Protein AF-A0A0P9HB96-F1 (afdb_monomer)

Solvent-accessible surface area (backbone atoms only — not comparable to full-atom values): 5357 Å² total; per-residue (Å²): 120,78,72,76,54,96,49,42,50,81,48,78,45,83,46,70,55,59,74,42,78,76,46,76,54,100,91,51,64,49,67,43,67,71,35,42,28,46,36,42,39,30,37,34,50,44,98,88,68,51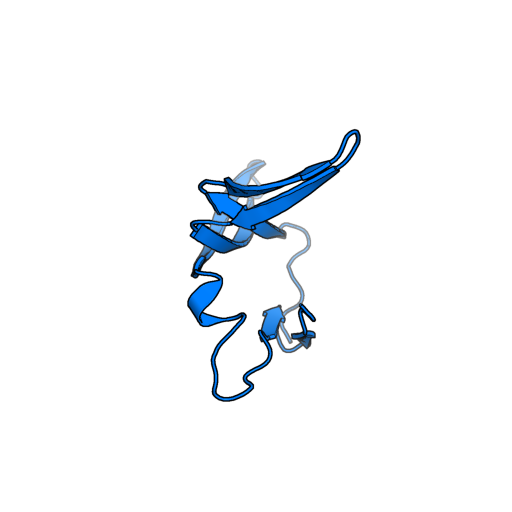,76,42,81,77,44,76,49,76,45,53,33,71,81,34,54,82,44,92,86,70,56,70,29,63,53,72,64,75,82,47,71,43,75,58,85,130

Organism: NCBI:txid186479

Structure (mmCIF, N/CA/C/O backbone):
data_AF-A0A0P9HB96-F1
#
_entry.id   AF-A0A0P9HB96-F1
#
loop_
_atom_site.group_PDB
_atom_site.id
_atom_site.type_symbol
_atom_site.label_atom_id
_atom_site.label_alt_id
_atom_site.label_comp_id
_atom_site.label_asym_id
_atom_site.label_entity_id
_atom_site.label_seq_id
_atom_site.pdbx_PDB_ins_code
_atom_site.Cartn_x
_atom_site.Cartn_y
_atom_site.Cartn_z
_atom_site.occupancy
_atom_site.B_iso_or_equiv
_atom_site.auth_seq_id
_atom_site.auth_comp_id
_atom_site.auth_asym_id
_atom_site.auth_atom_id
_atom_site.pdbx_PDB_model_num
ATOM 1 N N . LEU A 1 1 ? 11.915 -19.143 -6.503 1.00 49.03 1 LEU A N 1
ATOM 2 C CA . LEU A 1 1 ? 11.206 -17.909 -6.128 1.00 49.03 1 LEU A CA 1
ATOM 3 C C . LEU A 1 1 ? 11.955 -16.749 -6.743 1.00 49.03 1 LEU A C 1
ATOM 5 O O . LEU A 1 1 ? 13.170 -16.790 -6.624 1.00 49.03 1 LEU A O 1
ATOM 9 N N . GLY A 1 2 ? 11.300 -15.796 -7.406 1.00 69.25 2 GLY A N 1
ATOM 10 C CA . GLY A 1 2 ? 11.990 -14.634 -7.960 1.00 69.25 2 GLY A CA 1
ATOM 11 C C . GLY A 1 2 ? 12.523 -13.755 -6.834 1.00 69.25 2 GLY A C 1
ATOM 12 O O . GLY A 1 2 ? 11.740 -13.211 -6.064 1.00 69.25 2 GLY A O 1
ATOM 13 N N . LYS A 1 3 ? 13.848 -13.690 -6.706 1.00 83.44 3 LYS A N 1
ATOM 14 C CA . LYS A 1 3 ? 14.534 -12.623 -5.977 1.00 83.44 3 LYS A CA 1
ATOM 15 C C . LYS A 1 3 ? 14.344 -11.339 -6.792 1.00 83.44 3 LYS A C 1
ATOM 17 O O . LYS A 1 3 ? 14.424 -11.420 -8.018 1.00 83.44 3 LYS A O 1
ATOM 22 N N . LEU A 1 4 ? 14.114 -10.204 -6.132 1.00 87.19 4 LEU A N 1
ATOM 23 C CA . LEU A 1 4 ? 14.162 -8.904 -6.803 1.00 87.19 4 LEU A CA 1
ATOM 24 C C . LEU A 1 4 ? 15.518 -8.737 -7.496 1.00 87.19 4 LEU A C 1
ATOM 26 O O . LEU A 1 4 ? 16.555 -9.171 -6.975 1.00 87.19 4 LEU A O 1
ATOM 30 N N . ALA A 1 5 ? 15.512 -8.139 -8.680 1.00 91.62 5 ALA A N 1
ATOM 31 C CA . ALA A 1 5 ? 16.744 -7.707 -9.316 1.00 91.62 5 ALA A CA 1
ATOM 32 C C . ALA A 1 5 ? 17.423 -6.631 -8.452 1.00 91.62 5 ALA A C 1
ATOM 34 O O . ALA A 1 5 ? 16.772 -5.930 -7.686 1.00 91.62 5 ALA A O 1
ATOM 35 N N . ASN A 1 6 ? 18.740 -6.456 -8.593 1.00 94.06 6 ASN A N 1
ATOM 36 C CA . ASN A 1 6 ? 19.474 -5.430 -7.832 1.00 94.06 6 ASN A CA 1
ATOM 37 C C . ASN A 1 6 ? 19.006 -3.996 -8.142 1.00 94.06 6 ASN A C 1
ATOM 39 O O . ASN A 1 6 ? 19.309 -3.075 -7.394 1.00 94.06 6 ASN A O 1
ATOM 43 N N . SER A 1 7 ? 18.317 -3.815 -9.266 1.00 95.25 7 SER A N 1
ATOM 44 C CA . SER A 1 7 ? 17.739 -2.553 -9.709 1.00 95.25 7 SER A CA 1
ATOM 45 C C . SER A 1 7 ? 16.277 -2.387 -9.291 1.00 95.25 7 SER A C 1
ATOM 47 O O . SER A 1 7 ? 15.632 -1.462 -9.768 1.00 95.25 7 SER A O 1
ATOM 49 N N . GLU A 1 8 ? 15.718 -3.314 -8.513 1.00 95.38 8 GLU A N 1
ATOM 50 C CA . GLU A 1 8 ? 14.318 -3.301 -8.093 1.00 95.38 8 GLU A CA 1
ATOM 51 C C . GLU A 1 8 ? 14.182 -3.032 -6.602 1.00 95.38 8 GLU A C 1
ATOM 53 O O . GLU A 1 8 ? 14.956 -3.541 -5.791 1.00 95.38 8 GLU A O 1
ATOM 58 N N . GLU A 1 9 ? 13.139 -2.289 -6.252 1.00 94.06 9 GLU A N 1
ATOM 59 C CA . GLU A 1 9 ? 12.788 -1.969 -4.875 1.00 94.06 9 GLU A CA 1
ATOM 60 C C . GLU A 1 9 ? 11.351 -2.400 -4.587 1.00 94.06 9 GLU A C 1
ATOM 62 O O . GLU A 1 9 ? 10.486 -2.337 -5.461 1.00 94.06 9 GLU A O 1
ATOM 67 N N . LEU A 1 10 ? 11.110 -2.856 -3.356 1.00 92.38 10 LEU A N 1
ATOM 68 C CA . LEU A 1 10 ? 9.791 -3.201 -2.844 1.00 92.38 10 LEU A CA 1
ATOM 69 C C . LEU A 1 10 ? 9.410 -2.235 -1.726 1.00 92.38 10 LEU A C 1
ATOM 71 O O . LEU A 1 10 ? 10.091 -2.176 -0.704 1.00 92.38 10 LEU A O 1
ATOM 75 N N . THR A 1 11 ? 8.268 -1.581 -1.884 1.00 91.44 11 THR A N 1
ATOM 76 C CA . THR A 1 11 ? 7.620 -0.782 -0.846 1.00 91.44 11 THR A CA 1
ATOM 77 C C . THR A 1 11 ? 6.369 -1.509 -0.359 1.00 91.44 11 THR A C 1
ATOM 79 O O . THR A 1 11 ? 5.553 -1.966 -1.165 1.00 91.44 11 THR A O 1
ATOM 82 N N . LEU A 1 12 ? 6.224 -1.616 0.963 1.00 87.19 12 LEU A N 1
ATOM 83 C CA . LEU A 1 12 ? 5.038 -2.136 1.637 1.00 87.19 12 LEU A CA 1
ATOM 84 C C . LEU A 1 12 ? 4.587 -1.103 2.672 1.00 87.19 12 LEU A C 1
ATOM 86 O O . LEU A 1 12 ? 5.245 -0.947 3.698 1.00 87.19 12 LEU A O 1
ATOM 90 N N . ASP A 1 13 ? 3.458 -0.449 2.412 1.00 86.31 13 ASP A N 1
ATOM 91 C CA . ASP A 1 13 ? 2.879 0.549 3.311 1.00 86.31 13 ASP A CA 1
ATOM 92 C C . ASP A 1 13 ? 1.539 0.070 3.866 1.00 86.31 13 ASP A C 1
ATOM 94 O O . ASP A 1 13 ? 0.717 -0.504 3.148 1.00 86.31 13 ASP A O 1
ATOM 98 N N . ILE A 1 14 ? 1.274 0.395 5.130 1.00 80.94 14 ILE A N 1
ATOM 99 C CA . ILE A 1 14 ? -0.080 0.382 5.683 1.00 80.94 14 ILE A CA 1
ATOM 100 C C . ILE A 1 14 ? -0.563 1.826 5.691 1.00 80.94 14 ILE A C 1
ATOM 102 O O . ILE A 1 14 ? 0.022 2.689 6.343 1.00 80.94 14 ILE A O 1
ATOM 106 N N . LYS A 1 15 ? -1.620 2.093 4.929 1.00 83.75 15 LYS A N 1
ATOM 107 C CA . LYS A 1 15 ? -2.224 3.419 4.801 1.00 83.75 15 LYS A CA 1
ATOM 108 C C . LYS A 1 15 ? -3.522 3.442 5.586 1.00 83.75 15 LYS A C 1
ATOM 110 O O . LYS A 1 15 ? -4.325 2.524 5.449 1.00 83.75 15 LYS A O 1
ATOM 115 N N . PHE A 1 16 ? -3.731 4.497 6.358 1.00 79.88 16 PHE A N 1
ATOM 116 C CA . PHE A 1 16 ? -4.999 4.789 7.015 1.00 79.88 16 PHE A CA 1
ATOM 117 C C . PHE A 1 16 ? -5.561 6.072 6.415 1.00 79.88 16 PHE A C 1
ATOM 119 O O . PHE A 1 16 ? -4.836 7.056 6.278 1.00 79.88 16 PHE A O 1
ATOM 126 N N . ASP A 1 17 ? -6.833 6.044 6.040 1.00 78.50 17 ASP A N 1
ATOM 127 C CA . ASP A 1 17 ? -7.563 7.207 5.554 1.00 78.50 17 ASP A CA 1
ATOM 128 C C . ASP A 1 17 ? -8.707 7.495 6.525 1.00 78.50 17 ASP A C 1
ATOM 130 O O . ASP A 1 17 ? -9.728 6.801 6.562 1.00 78.50 17 ASP A O 1
ATOM 134 N N . GLY A 1 18 ? -8.471 8.491 7.375 1.00 72.88 18 GLY A N 1
ATOM 135 C CA . GLY A 1 18 ? -9.365 8.860 8.461 1.00 72.88 18 GLY A CA 1
ATOM 136 C C . GLY A 1 18 ? -9.187 8.003 9.714 1.00 72.88 18 GLY A C 1
ATOM 137 O O . GLY A 1 18 ? -9.045 6.778 9.676 1.00 72.88 18 GLY A O 1
ATOM 138 N N . ILE A 1 19 ? -9.223 8.682 10.854 1.00 75.25 19 ILE A N 1
ATOM 139 C CA . ILE A 1 19 ? -9.150 8.085 12.180 1.00 75.25 19 ILE A CA 1
ATOM 140 C C . ILE A 1 19 ? -10.320 8.650 12.987 1.00 75.25 19 ILE A C 1
ATOM 142 O O . ILE A 1 19 ? -10.489 9.865 13.069 1.00 75.25 19 ILE A O 1
ATOM 146 N N . GLU A 1 20 ? -11.133 7.770 13.557 1.00 74.56 20 GLU A N 1
ATOM 147 C CA . GLU A 1 20 ? -12.179 8.104 14.520 1.00 74.56 20 GLU A CA 1
ATOM 148 C C . GLU A 1 20 ? -11.626 7.890 15.934 1.00 74.56 20 GLU A C 1
ATOM 150 O O . GLU A 1 20 ? -11.147 6.803 16.256 1.00 74.56 20 GLU A O 1
ATOM 155 N N . VAL A 1 21 ? -11.684 8.909 16.791 1.00 78.12 21 VAL A N 1
ATOM 156 C CA . VAL A 1 21 ? -11.336 8.754 18.211 1.00 78.12 21 VAL A CA 1
ATOM 157 C C . VAL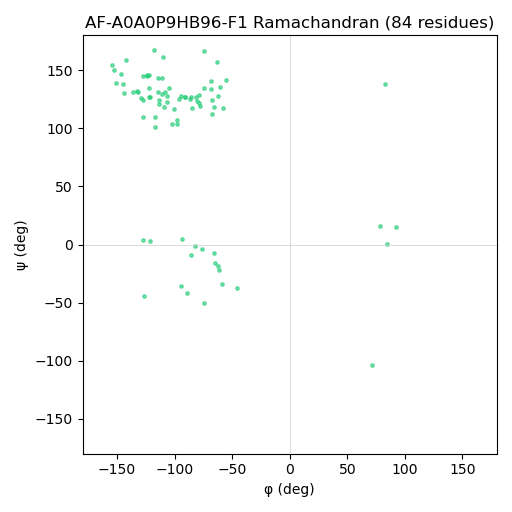 A 1 21 ? -12.508 8.084 18.923 1.00 78.12 21 VAL A C 1
ATOM 159 O O . VAL A 1 21 ? -13.617 8.610 18.928 1.00 78.12 21 VAL A O 1
ATOM 162 N N . VAL A 1 22 ? -12.265 6.910 19.503 1.00 78.38 22 VAL A N 1
ATOM 163 C CA . VAL A 1 22 ? -13.273 6.126 20.234 1.00 78.38 22 VAL A CA 1
ATOM 164 C C . VAL A 1 22 ? -13.298 6.534 21.704 1.00 78.38 22 VAL A C 1
ATOM 166 O O . VAL A 1 22 ? -14.371 6.677 22.289 1.00 78.38 22 VAL A O 1
ATOM 169 N N . SER A 1 23 ? -12.122 6.736 22.295 1.00 71.00 23 SER A N 1
ATOM 170 C CA . SER A 1 23 ? -11.957 7.296 23.635 1.00 71.00 23 SER A CA 1
ATOM 171 C C . SER A 1 23 ? -10.595 7.966 23.759 1.00 71.00 23 SER A C 1
ATOM 173 O O . SER A 1 23 ? -9.655 7.603 23.054 1.00 71.00 23 SER A O 1
ATOM 175 N N . GLU A 1 24 ? -10.487 8.926 24.666 1.00 80.56 24 GLU A N 1
ATOM 176 C CA . GLU A 1 24 ? -9.264 9.678 24.930 1.00 80.56 24 GLU A CA 1
ATOM 177 C C . GLU A 1 24 ? -9.080 9.795 26.444 1.00 80.56 24 GLU A C 1
ATOM 179 O O . GLU A 1 24 ? -10.023 10.120 27.169 1.00 80.56 24 GLU A O 1
ATOM 184 N N . GLU A 1 25 ? -7.878 9.475 26.903 1.00 83.75 25 GLU A N 1
ATOM 185 C CA . GLU A 1 25 ? -7.368 9.720 28.247 1.00 83.75 25 GLU A CA 1
ATOM 186 C C . GLU A 1 25 ? -6.155 10.656 28.137 1.00 83.75 25 GLU A C 1
ATOM 188 O O . GLU A 1 25 ? -5.645 10.894 27.043 1.00 83.75 25 GLU A O 1
ATOM 193 N N . ASP A 1 26 ? -5.702 11.201 29.267 1.00 82.12 26 ASP A N 1
ATOM 194 C CA . ASP A 1 26 ? -4.775 12.342 29.331 1.00 82.12 26 ASP A CA 1
ATOM 195 C C . ASP A 1 26 ? -3.562 12.270 28.377 1.00 82.12 26 ASP A C 1
ATOM 197 O O . ASP A 1 26 ? -3.154 13.299 27.836 1.00 82.12 26 ASP A O 1
ATOM 201 N N . ASP A 1 27 ? -2.978 11.086 28.160 1.00 84.44 27 ASP A N 1
ATOM 202 C CA . ASP A 1 27 ? -1.802 10.893 27.301 1.00 84.44 27 ASP A CA 1
ATOM 203 C C . ASP A 1 27 ? -2.001 9.916 26.130 1.00 84.44 27 ASP A C 1
ATOM 205 O O . ASP A 1 27 ? -1.056 9.670 25.372 1.00 84.44 27 ASP A O 1
ATOM 209 N N . HIS A 1 28 ? -3.205 9.367 25.942 1.00 63.28 28 HIS A N 1
ATOM 210 C CA . HIS A 1 28 ? -3.459 8.397 24.881 1.00 63.28 28 HIS A CA 1
ATOM 211 C C . HIS A 1 28 ? -4.911 8.381 24.404 1.00 63.28 28 HIS A C 1
ATOM 213 O O . HIS A 1 28 ? -5.855 8.602 25.153 1.00 63.28 28 HIS A O 1
ATOM 219 N N . ALA A 1 29 ? -5.096 8.033 23.132 1.00 68.06 29 ALA A N 1
ATOM 220 C CA . ALA A 1 29 ? -6.411 7.836 22.544 1.00 68.06 29 ALA A CA 1
ATOM 221 C C . ALA A 1 29 ? -6.539 6.423 21.980 1.00 68.06 29 ALA A C 1
ATOM 223 O O . ALA A 1 29 ? -5.666 5.942 21.252 1.00 68.06 29 ALA A O 1
ATOM 224 N N . LEU A 1 30 ? -7.667 5.776 22.271 1.00 69.44 30 LEU A N 1
ATOM 225 C CA . LEU A 1 30 ? -8.118 4.628 21.507 1.00 69.44 30 LEU A CA 1
ATOM 226 C C . LEU A 1 30 ? -8.760 5.148 20.229 1.00 69.44 30 LEU A C 1
ATOM 228 O O . LEU A 1 30 ? -9.743 5.892 20.263 1.00 69.44 30 LEU A O 1
ATOM 232 N N . VAL A 1 31 ? -8.226 4.716 19.096 1.00 67.06 31 VAL A N 1
ATOM 233 C CA . VAL A 1 31 ? -8.700 5.164 17.795 1.00 67.06 31 VAL A CA 1
ATOM 234 C C . VAL A 1 31 ? -9.116 3.999 16.912 1.00 67.06 31 VAL A C 1
ATOM 236 O O . VAL A 1 31 ? -8.530 2.918 16.950 1.00 67.06 31 VAL A O 1
ATOM 239 N N . ARG A 1 32 ? -10.136 4.231 16.090 1.00 66.25 32 ARG A N 1
ATOM 240 C CA . ARG A 1 32 ? -10.594 3.323 15.047 1.00 66.25 32 ARG A CA 1
ATOM 241 C C . ARG A 1 32 ? -10.230 3.916 13.685 1.00 66.25 32 ARG A C 1
ATOM 243 O O . ARG A 1 32 ? -10.738 4.980 13.335 1.00 66.25 32 ARG A O 1
ATOM 250 N N . PRO A 1 33 ? -9.394 3.245 12.883 1.00 69.06 33 PRO A N 1
ATOM 251 C CA . PRO A 1 33 ? -9.207 3.628 11.490 1.00 69.06 33 PRO A CA 1
ATOM 252 C C . PRO A 1 33 ? -10.527 3.478 10.728 1.00 69.06 33 PRO A C 1
ATOM 254 O O . PRO A 1 33 ? -11.154 2.420 10.790 1.00 69.06 33 PRO A O 1
ATOM 257 N N . ILE A 1 34 ? -10.956 4.529 10.028 1.00 71.19 34 ILE A N 1
ATOM 258 C CA . ILE A 1 34 ? -12.217 4.521 9.268 1.00 71.19 34 ILE A CA 1
ATOM 259 C C . ILE A 1 34 ? -12.032 3.681 8.007 1.00 71.19 34 ILE A C 1
ATOM 261 O O . ILE A 1 34 ? -12.796 2.755 7.745 1.00 71.19 34 ILE A O 1
ATOM 265 N N . ASN A 1 35 ? -10.963 3.974 7.267 1.00 76.94 35 ASN A N 1
ATOM 266 C CA . ASN A 1 35 ? -10.489 3.170 6.157 1.00 76.94 35 ASN A CA 1
ATOM 267 C C . ASN A 1 35 ? -9.009 2.860 6.369 1.00 76.94 35 ASN A C 1
ATOM 269 O O . ASN A 1 35 ? -8.235 3.689 6.847 1.00 76.94 35 ASN A O 1
ATOM 273 N N . GLY A 1 36 ? -8.589 1.670 5.964 1.00 77.56 36 GLY A N 1
ATOM 274 C CA . GLY A 1 36 ? -7.176 1.356 5.848 1.00 77.56 36 GLY A CA 1
ATOM 275 C C . GLY A 1 36 ? -6.923 0.477 4.642 1.00 77.56 36 GLY A C 1
ATOM 276 O O . GLY A 1 36 ? -7.834 -0.197 4.165 1.00 77.56 36 GLY A O 1
ATOM 277 N N . SER A 1 37 ? -5.691 0.461 4.151 1.00 83.62 37 SER A N 1
ATOM 278 C CA . SER A 1 37 ? -5.264 -0.420 3.068 1.00 83.62 37 SER A CA 1
ATOM 279 C C . SER A 1 37 ? -3.810 -0.839 3.224 1.00 83.62 37 SER A C 1
ATOM 281 O O . SER A 1 37 ? -2.983 -0.037 3.653 1.00 83.62 37 SER A O 1
ATOM 283 N N . ILE A 1 38 ? -3.488 -2.056 2.794 1.00 84.75 38 ILE A N 1
ATOM 284 C CA . ILE A 1 38 ? -2.109 -2.453 2.508 1.00 84.75 38 ILE A CA 1
ATOM 285 C C . ILE A 1 38 ? -1.800 -2.068 1.064 1.00 84.75 38 ILE A C 1
ATOM 287 O O . ILE A 1 38 ? -2.504 -2.483 0.140 1.00 84.75 38 ILE A O 1
ATOM 291 N N . TYR A 1 39 ? -0.736 -1.297 0.883 1.00 88.50 39 TYR A N 1
ATOM 292 C CA . TYR A 1 39 ? -0.219 -0.862 -0.403 1.00 88.50 39 TYR A CA 1
ATOM 293 C C . TYR A 1 39 ? 1.119 -1.545 -0.690 1.00 88.50 39 TYR A C 1
ATOM 295 O O . TYR A 1 39 ? 2.022 -1.532 0.143 1.00 88.50 39 TYR A O 1
ATOM 303 N N . LEU A 1 40 ? 1.237 -2.137 -1.875 1.00 90.25 40 LEU A N 1
ATOM 304 C CA . LEU A 1 40 ? 2.432 -2.812 -2.361 1.00 90.25 40 LEU A CA 1
ATOM 305 C C . LEU A 1 40 ? 2.873 -2.163 -3.670 1.00 90.25 40 LEU A C 1
ATOM 307 O O . LEU A 1 40 ? 2.089 -2.100 -4.617 1.00 90.25 40 LEU A O 1
ATOM 311 N N . LEU A 1 41 ? 4.135 -1.757 -3.746 1.00 93.69 41 LEU A N 1
ATOM 312 C CA . LEU A 1 41 ? 4.738 -1.196 -4.950 1.00 93.69 41 LEU A CA 1
ATOM 313 C C . LEU A 1 41 ? 6.075 -1.882 -5.216 1.00 93.69 41 LEU A C 1
ATOM 315 O O . LEU A 1 41 ? 6.906 -1.999 -4.320 1.00 93.69 41 LEU A O 1
ATOM 319 N N . ILE A 1 42 ? 6.282 -2.330 -6.452 1.00 93.69 42 ILE A N 1
ATOM 320 C CA . ILE A 1 42 ? 7.596 -2.750 -6.939 1.00 93.69 42 ILE A CA 1
ATOM 321 C C . ILE A 1 42 ? 8.019 -1.766 -8.012 1.00 93.69 42 ILE A C 1
ATOM 323 O O . ILE A 1 42 ? 7.338 -1.637 -9.035 1.00 93.69 42 ILE A O 1
ATOM 327 N N . THR A 1 43 ? 9.150 -1.106 -7.805 1.00 97.12 43 THR A N 1
ATOM 328 C CA . THR A 1 43 ? 9.756 -0.223 -8.801 1.00 97.12 43 THR A CA 1
ATOM 329 C C . THR A 1 43 ? 11.036 -0.829 -9.356 1.00 97.12 43 THR A C 1
ATOM 331 O O . THR A 1 43 ? 11.623 -1.738 -8.770 1.00 97.12 43 THR A O 1
ATOM 334 N N . ARG A 1 44 ? 11.472 -0.338 -10.518 1.00 96.94 44 ARG A N 1
ATOM 335 C CA . ARG A 1 44 ? 12.780 -0.640 -11.098 1.00 96.94 44 ARG A CA 1
ATOM 336 C C . ARG A 1 44 ? 13.470 0.633 -11.557 1.00 96.94 44 ARG A C 1
ATOM 338 O O . ARG A 1 44 ? 12.888 1.403 -12.315 1.00 96.94 44 ARG A O 1
ATOM 345 N N . THR A 1 45 ? 14.731 0.792 -11.188 1.00 97.75 45 THR A N 1
ATOM 346 C CA . THR A 1 45 ? 15.622 1.805 -11.754 1.00 97.75 45 THR A CA 1
ATOM 347 C C . THR A 1 45 ? 16.251 1.258 -13.032 1.00 97.75 45 THR A C 1
ATOM 349 O O . THR A 1 45 ? 16.936 0.240 -13.023 1.00 97.75 45 THR A O 1
ATOM 352 N N . THR A 1 46 ? 15.972 1.900 -14.158 1.00 95.56 46 THR A N 1
ATOM 353 C CA . THR A 1 46 ? 16.540 1.564 -15.472 1.00 95.56 46 THR A CA 1
ATOM 354 C C . THR A 1 46 ? 17.998 2.016 -15.586 1.00 95.56 46 THR A C 1
ATOM 356 O O . THR A 1 46 ? 18.462 2.837 -14.796 1.00 95.56 46 THR A O 1
ATOM 359 N N . ASP A 1 47 ? 18.715 1.544 -16.609 1.00 94.62 47 ASP A N 1
ATOM 360 C CA . ASP A 1 47 ? 20.120 1.919 -16.852 1.00 94.62 47 ASP A CA 1
ATOM 361 C C . ASP A 1 47 ? 20.310 3.425 -17.117 1.00 94.62 47 ASP A C 1
ATOM 363 O O . ASP A 1 47 ? 21.393 3.968 -16.912 1.00 94.62 47 ASP A O 1
ATOM 367 N N . THR A 1 48 ? 19.251 4.121 -17.548 1.00 96.06 48 THR A N 1
ATOM 368 C CA . THR A 1 48 ? 19.234 5.584 -17.713 1.00 96.06 48 THR A CA 1
ATOM 369 C C . THR A 1 48 ? 18.962 6.332 -16.404 1.00 96.06 48 THR A C 1
ATOM 371 O O . THR A 1 48 ? 18.928 7.560 -16.399 1.00 96.06 48 THR A O 1
ATOM 374 N N . GLY A 1 49 ? 18.751 5.613 -15.298 1.00 94.44 49 GLY A N 1
ATOM 375 C CA . GLY A 1 49 ? 18.411 6.160 -13.986 1.00 94.44 49 GLY A CA 1
ATOM 376 C C . GLY A 1 49 ? 16.920 6.444 -13.782 1.00 94.44 49 GLY A C 1
ATOM 377 O O . GLY A 1 49 ? 16.538 6.895 -12.706 1.00 94.44 49 GLY A O 1
ATOM 378 N N . ALA A 1 50 ? 16.058 6.184 -14.771 1.00 96.81 50 ALA A N 1
ATOM 379 C CA . ALA A 1 50 ? 14.618 6.387 -14.611 1.00 96.81 50 ALA A CA 1
ATOM 380 C C . ALA A 1 50 ? 14.002 5.291 -13.730 1.00 96.81 50 ALA A C 1
ATOM 382 O O . ALA A 1 50 ? 14.269 4.109 -13.955 1.00 96.81 50 ALA A O 1
ATOM 383 N N . VAL A 1 51 ? 13.150 5.679 -12.779 1.00 96.56 51 VAL A N 1
ATOM 384 C CA . VAL A 1 51 ? 12.375 4.758 -11.934 1.00 96.56 51 VAL A CA 1
ATOM 385 C C . VAL A 1 51 ? 11.031 4.473 -12.600 1.00 96.56 51 VAL A C 1
ATOM 387 O O . VAL A 1 51 ? 10.303 5.401 -12.949 1.00 96.56 51 VAL A O 1
ATOM 390 N N . ILE A 1 52 ? 10.704 3.196 -12.782 1.00 96.88 52 ILE A N 1
ATOM 391 C CA . ILE A 1 52 ? 9.434 2.742 -13.362 1.00 96.88 52 ILE A CA 1
ATOM 392 C C . ILE A 1 52 ? 8.686 1.822 -12.398 1.00 96.88 52 ILE A C 1
ATOM 394 O O . ILE A 1 52 ? 9.307 1.027 -11.694 1.00 96.88 52 ILE A O 1
ATOM 398 N N . ASN A 1 53 ? 7.355 1.880 -12.408 1.00 96.62 53 ASN A N 1
ATOM 399 C CA . ASN A 1 53 ? 6.515 0.958 -11.643 1.00 96.62 53 ASN A CA 1
ATOM 400 C C . ASN A 1 53 ? 6.394 -0.365 -12.410 1.00 96.62 53 ASN A C 1
ATOM 402 O O . ASN A 1 53 ? 5.969 -0.383 -13.565 1.00 96.62 53 ASN A O 1
ATOM 406 N N . LEU A 1 54 ? 6.764 -1.472 -11.770 1.00 94.00 54 LEU A N 1
ATOM 407 C CA . LEU A 1 54 ? 6.578 -2.823 -12.306 1.00 94.00 54 LEU A CA 1
ATOM 408 C C . LEU A 1 54 ? 5.282 -3.463 -11.815 1.00 94.00 54 LEU A C 1
ATOM 410 O O . LEU A 1 54 ? 4.658 -4.236 -12.540 1.00 94.00 54 LEU A O 1
ATOM 414 N N . TRP A 1 55 ? 4.908 -3.176 -10.571 1.00 90.06 55 TRP A N 1
ATOM 415 C CA . TRP A 1 55 ? 3.717 -3.720 -9.936 1.00 90.06 55 TRP A CA 1
ATOM 416 C C . TRP A 1 55 ? 3.185 -2.744 -8.903 1.00 90.06 55 TRP A C 1
ATOM 418 O O . TRP A 1 55 ? 3.965 -2.183 -8.140 1.00 90.06 55 TRP A O 1
ATOM 428 N N . GLU A 1 56 ? 1.868 -2.595 -8.845 1.00 93.38 56 GLU A N 1
ATOM 429 C CA . GLU A 1 56 ? 1.199 -1.751 -7.866 1.00 93.38 56 GLU A CA 1
ATOM 430 C C . GLU A 1 56 ? -0.117 -2.402 -7.452 1.00 93.38 56 GLU A C 1
ATOM 432 O O . GLU A 1 56 ? -0.908 -2.833 -8.293 1.00 93.38 56 GLU A O 1
ATOM 437 N N . GLN A 1 57 ? -0.345 -2.498 -6.146 1.00 87.12 57 GLN A N 1
ATOM 438 C CA . GLN A 1 57 ? -1.567 -3.058 -5.593 1.00 87.12 57 GLN A CA 1
ATOM 439 C C . GLN A 1 57 ? -1.951 -2.324 -4.313 1.00 87.12 57 GLN A C 1
ATOM 441 O O . GLN A 1 57 ? -1.109 -2.064 -3.460 1.00 87.12 57 GLN A O 1
ATOM 446 N N . SER A 1 58 ? -3.243 -2.046 -4.158 1.00 87.44 58 SER A N 1
ATOM 447 C CA . SER A 1 58 ? -3.825 -1.556 -2.911 1.00 87.44 58 SER A CA 1
ATOM 448 C C . SER A 1 58 ? -5.006 -2.439 -2.535 1.00 87.44 58 SER A C 1
ATOM 450 O O . SER A 1 58 ? -5.914 -2.620 -3.346 1.00 87.44 58 SER A O 1
ATOM 452 N N . ASN A 1 59 ? -4.986 -3.006 -1.330 1.00 81.88 59 ASN A N 1
ATOM 453 C CA . ASN A 1 59 ? -6.071 -3.838 -0.813 1.00 81.88 59 ASN A CA 1
ATOM 454 C C . ASN A 1 59 ? -6.611 -3.238 0.492 1.00 81.88 59 ASN A C 1
ATOM 456 O O . ASN A 1 59 ? -5.818 -3.014 1.412 1.00 81.88 59 ASN A O 1
ATOM 460 N N . PRO A 1 60 ? -7.929 -3.002 0.616 1.00 79.94 60 PRO A N 1
ATOM 461 C CA . PRO A 1 60 ? -8.530 -2.499 1.850 1.00 79.94 60 PRO A CA 1
ATOM 462 C C . PRO A 1 60 ? -8.319 -3.457 3.028 1.00 79.94 60 PRO A C 1
ATOM 464 O O . PRO A 1 60 ? -8.541 -4.655 2.882 1.00 79.94 60 PRO A O 1
ATOM 467 N N . LEU A 1 61 ? -7.950 -2.949 4.207 1.00 74.38 61 LEU A N 1
ATOM 468 C CA . LEU A 1 61 ? -7.670 -3.759 5.398 1.00 74.38 61 LEU A CA 1
ATOM 469 C C . LEU A 1 61 ? -8.864 -4.611 5.821 1.00 74.38 61 LEU A C 1
ATOM 471 O O . LEU A 1 61 ? -8.647 -5.734 6.241 1.00 74.38 61 LEU A O 1
ATOM 475 N N . ASN A 1 62 ? -10.104 -4.151 5.655 1.00 68.25 62 ASN A N 1
ATOM 476 C CA . ASN A 1 62 ? -11.303 -4.932 5.994 1.00 68.25 62 ASN A CA 1
ATOM 477 C C . ASN A 1 62 ? -11.489 -6.203 5.139 1.00 68.25 62 ASN A C 1
ATOM 479 O O . ASN A 1 62 ? -12.265 -7.079 5.506 1.00 68.25 62 ASN A O 1
ATOM 483 N N . THR A 1 63 ? -10.789 -6.317 4.006 1.00 63.41 63 THR A N 1
ATOM 484 C CA . THR A 1 63 ? -10.761 -7.543 3.192 1.00 63.41 63 THR A CA 1
ATOM 485 C C . THR A 1 63 ? -9.708 -8.545 3.666 1.00 63.41 63 THR A C 1
ATOM 487 O O . THR A 1 63 ? -9.680 -9.672 3.178 1.00 63.41 63 THR A O 1
ATOM 490 N N . ILE A 1 64 ? -8.835 -8.142 4.598 1.00 61.28 64 ILE A N 1
ATOM 491 C CA . ILE A 1 64 ? -7.638 -8.894 4.996 1.00 61.28 64 ILE A CA 1
ATOM 492 C C . ILE A 1 64 ? -7.591 -9.122 6.520 1.00 61.28 64 ILE A C 1
ATOM 494 O O . ILE A 1 64 ? -7.328 -10.239 6.942 1.00 61.28 64 ILE A O 1
ATOM 498 N N . ILE A 1 65 ? -7.880 -8.103 7.338 1.00 53.22 65 ILE A N 1
ATOM 499 C CA . ILE A 1 65 ? -7.959 -8.101 8.809 1.00 53.22 65 ILE A CA 1
ATOM 500 C C .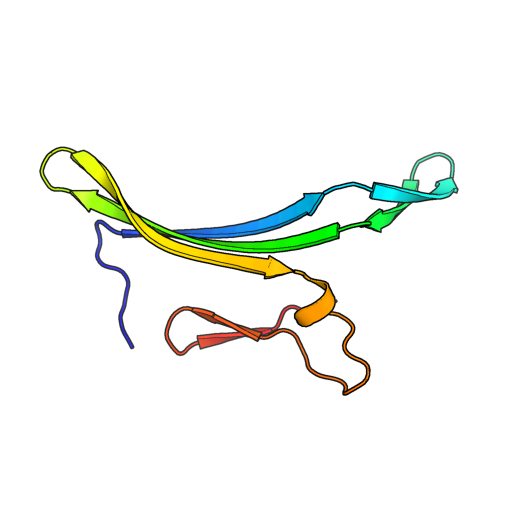 ILE A 1 65 ? -9.438 -8.014 9.228 1.00 53.22 65 ILE A C 1
ATOM 502 O O . ILE A 1 65 ? -10.148 -7.099 8.812 1.00 53.22 65 ILE A O 1
ATOM 506 N N . GLY A 1 66 ? -9.894 -8.930 10.092 1.00 47.09 66 GLY A N 1
ATOM 507 C CA . GLY A 1 66 ? -11.235 -8.874 10.698 1.00 47.09 66 GLY A CA 1
ATOM 508 C C . GLY A 1 66 ? -12.340 -9.628 9.949 1.00 47.09 66 GLY A C 1
ATOM 509 O O . GLY A 1 66 ? -13.518 -9.427 10.243 1.00 47.09 66 GLY A O 1
ATOM 510 N N . ASN A 1 67 ? -11.987 -10.507 9.005 1.00 49.84 67 ASN A N 1
ATOM 511 C CA . ASN A 1 67 ? -12.953 -11.411 8.387 1.00 49.84 67 ASN A CA 1
ATOM 512 C C . ASN A 1 67 ? -13.447 -12.441 9.440 1.00 49.84 67 ASN A C 1
ATOM 514 O O . ASN A 1 67 ? -12.619 -13.098 10.082 1.00 49.84 67 ASN A O 1
ATOM 518 N N . PRO A 1 68 ? -14.770 -12.574 9.685 1.00 46.31 68 PRO A N 1
ATOM 519 C CA . PRO A 1 68 ? -15.316 -13.460 10.724 1.00 46.31 68 PRO A CA 1
ATOM 520 C C . PRO A 1 68 ? -15.088 -14.957 10.467 1.00 46.31 68 PRO A C 1
ATOM 522 O O . PRO A 1 68 ? -15.383 -15.775 11.336 1.00 46.31 68 PRO A O 1
ATOM 525 N N . ASP A 1 69 ? -14.569 -15.329 9.297 1.00 54.53 69 ASP A N 1
ATOM 526 C CA . ASP A 1 69 ? -14.147 -16.693 8.966 1.00 54.53 69 ASP A CA 1
ATOM 527 C C . ASP A 1 69 ? -12.802 -17.101 9.605 1.00 54.53 69 ASP A C 1
ATOM 529 O O . ASP A 1 69 ? -12.392 -18.256 9.476 1.00 54.53 69 ASP A O 1
ATOM 533 N N . GLY A 1 70 ? -12.126 -16.187 10.314 1.00 49.06 70 GLY A N 1
ATOM 534 C CA . GLY A 1 70 ? -10.837 -16.445 10.959 1.00 49.06 70 GLY A CA 1
ATOM 535 C C . GLY A 1 70 ? -9.649 -16.416 9.994 1.00 49.06 70 GLY A C 1
ATOM 536 O O . GLY A 1 70 ? -8.574 -16.915 10.334 1.00 49.06 70 GLY A O 1
ATOM 537 N N . ALA A 1 71 ? -9.818 -15.857 8.791 1.00 46.81 71 ALA A N 1
ATOM 538 C CA . ALA A 1 71 ? -8.726 -15.694 7.843 1.00 46.81 71 ALA A CA 1
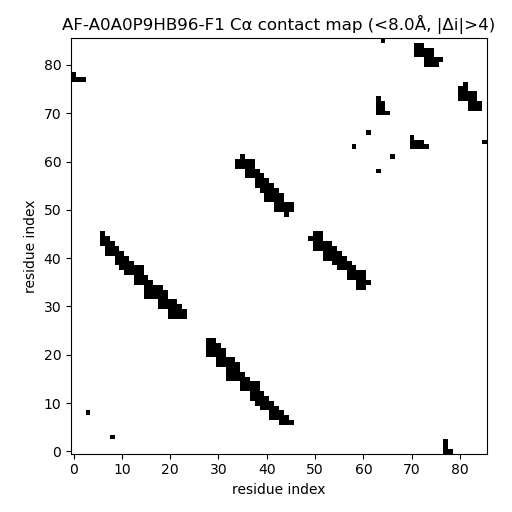ATOM 539 C C . ALA A 1 71 ? -7.681 -14.702 8.381 1.00 46.81 71 ALA A C 1
ATOM 541 O O . ALA A 1 71 ? -7.969 -13.526 8.608 1.00 46.81 71 ALA A O 1
ATOM 542 N N . VAL A 1 72 ? -6.449 -15.183 8.574 1.00 53.22 72 VAL A N 1
ATOM 543 C CA . VAL A 1 72 ? -5.312 -14.329 8.932 1.00 53.22 72 VAL A CA 1
ATOM 544 C C . VAL A 1 72 ? -4.807 -13.633 7.665 1.00 53.22 72 VAL A C 1
ATOM 546 O O . VAL A 1 72 ? -4.534 -14.316 6.670 1.00 53.22 72 VAL A O 1
ATOM 549 N N . PRO A 1 73 ? -4.648 -12.302 7.682 1.00 50.50 73 PRO A N 1
ATOM 550 C CA . PRO A 1 73 ? -4.113 -11.563 6.557 1.00 50.50 73 PRO A CA 1
ATOM 551 C C . PRO A 1 73 ? -2.720 -12.072 6.205 1.00 50.50 73 PRO A C 1
ATOM 553 O O . PRO A 1 73 ? -1.787 -11.992 7.007 1.00 50.50 73 PRO A O 1
ATOM 556 N N . VAL A 1 74 ? -2.583 -12.602 4.990 1.00 52.88 74 V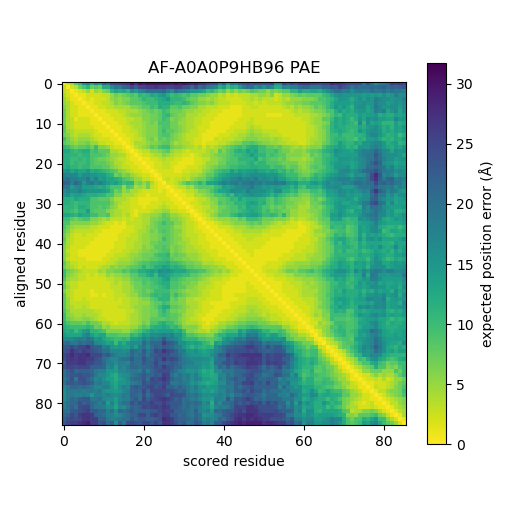AL A N 1
ATOM 557 C CA . VAL A 1 74 ? -1.316 -13.118 4.478 1.00 52.88 74 VAL A CA 1
ATOM 558 C C . VAL A 1 74 ? -0.872 -12.319 3.261 1.00 52.88 74 VAL A C 1
ATOM 560 O O . VAL A 1 74 ? -1.444 -12.423 2.175 1.00 52.88 74 VAL A O 1
ATO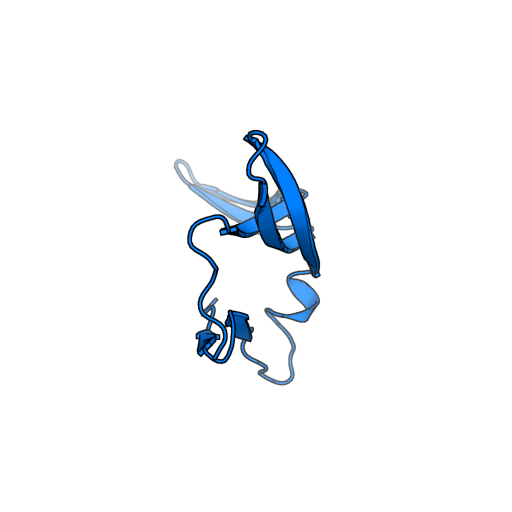M 563 N N . VAL A 1 75 ? 0.185 -11.525 3.424 1.00 51.84 75 VAL A N 1
ATOM 564 C CA . VAL A 1 75 ? 0.827 -10.832 2.302 1.00 51.84 75 VAL A CA 1
ATOM 565 C C . VAL A 1 75 ? 1.843 -11.777 1.674 1.00 51.84 75 VAL A C 1
ATOM 567 O O . VAL A 1 75 ? 2.712 -12.329 2.352 1.00 51.84 75 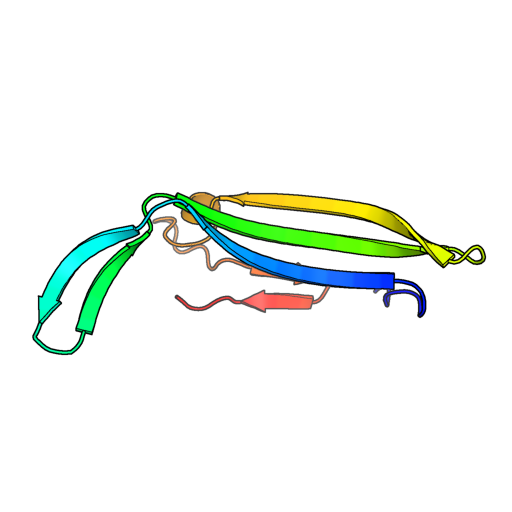VAL A O 1
ATOM 570 N N . ARG A 1 76 ? 1.746 -11.980 0.357 1.00 49.50 76 ARG A N 1
ATOM 571 C CA . ARG A 1 76 ? 2.690 -12.814 -0.389 1.00 49.50 76 ARG A CA 1
ATOM 572 C C . ARG A 1 76 ? 3.748 -11.953 -1.060 1.00 49.50 76 ARG A C 1
ATOM 574 O O . ARG A 1 76 ? 3.489 -11.353 -2.098 1.00 49.50 76 ARG A O 1
ATOM 581 N N . ILE A 1 77 ? 4.968 -11.986 -0.533 1.00 53.25 77 ILE A N 1
ATOM 582 C CA . ILE A 1 77 ? 6.133 -11.409 -1.209 1.00 53.25 77 ILE A CA 1
ATOM 583 C C . ILE A 1 77 ? 6.905 -12.574 -1.821 1.00 53.25 77 ILE A C 1
ATOM 585 O O . ILE A 1 77 ? 7.534 -13.395 -1.145 1.00 53.25 77 ILE A O 1
ATOM 589 N N . GLY A 1 78 ? 6.767 -12.727 -3.136 1.00 64.75 78 GLY A N 1
ATOM 590 C CA . GLY A 1 78 ? 7.308 -13.886 -3.828 1.00 64.75 78 GLY A CA 1
ATOM 591 C C . GLY A 1 78 ? 6.543 -15.196 -3.528 1.00 64.75 78 GLY A C 1
ATOM 592 O O . GLY A 1 78 ? 5.532 -15.487 -4.159 1.00 64.75 78 GLY A O 1
ATOM 593 N N . ARG A 1 79 ? 7.089 -16.094 -2.691 1.00 45.00 79 ARG A N 1
ATOM 594 C CA . ARG A 1 79 ? 6.500 -17.390 -2.209 1.00 45.00 79 ARG A CA 1
ATOM 595 C C . ARG A 1 79 ? 6.568 -17.430 -0.678 1.00 45.00 79 ARG A C 1
ATOM 597 O O . ARG A 1 79 ? 6.228 -18.451 -0.092 1.00 45.00 79 ARG A O 1
ATOM 604 N N . THR A 1 80 ? 7.033 -16.357 -0.049 1.00 37.44 80 THR A N 1
ATOM 605 C CA . THR A 1 80 ? 6.992 -16.232 1.397 1.00 37.44 80 THR A CA 1
ATOM 606 C C . THR A 1 80 ? 5.686 -15.545 1.737 1.00 37.44 80 THR A C 1
ATOM 608 O O . THR A 1 80 ? 5.347 -14.509 1.160 1.00 37.44 80 THR A O 1
ATOM 611 N N . TRP A 1 81 ? 4.938 -16.182 2.623 1.00 46.44 81 TRP A N 1
ATOM 612 C CA . TRP A 1 81 ? 3.728 -15.632 3.197 1.00 46.44 81 TRP A CA 1
ATOM 613 C C . TRP A 1 81 ? 4.105 -14.966 4.515 1.00 46.44 81 TRP A C 1
ATOM 615 O O . TRP A 1 81 ? 4.772 -15.585 5.343 1.00 46.44 81 TRP A O 1
ATOM 625 N N . PHE A 1 82 ? 3.715 -13.707 4.677 1.00 54.28 82 PHE A N 1
ATOM 626 C CA . PHE A 1 82 ? 3.891 -12.939 5.903 1.00 54.28 82 PHE A CA 1
ATOM 627 C C . PHE A 1 82 ? 2.532 -12.815 6.574 1.00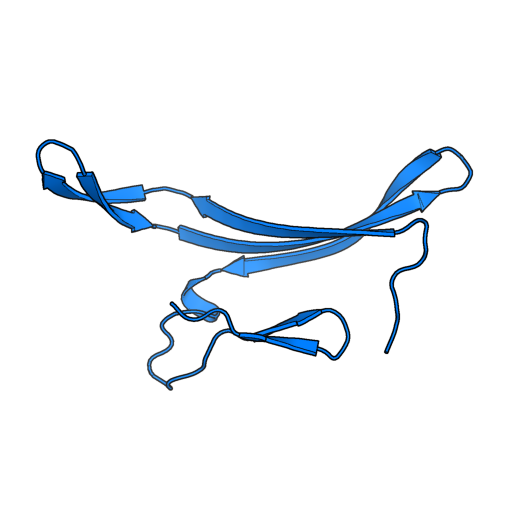 54.28 82 PHE A C 1
ATOM 629 O O . PHE A 1 82 ? 1.585 -12.345 5.946 1.00 54.28 82 PHE A O 1
ATOM 636 N N . LEU A 1 83 ? 2.453 -13.274 7.820 1.00 50.03 83 LEU A N 1
ATOM 637 C CA . LEU A 1 83 ? 1.291 -13.091 8.679 1.00 50.03 83 LEU A CA 1
ATOM 638 C C . LEU A 1 83 ? 1.388 -11.693 9.287 1.00 50.03 83 LEU A C 1
ATOM 640 O O . LEU A 1 83 ? 2.419 -11.357 9.870 1.00 50.03 83 LEU A O 1
ATOM 644 N N . THR A 1 84 ? 0.342 -10.886 9.160 1.00 49.31 84 THR A N 1
ATOM 645 C CA . THR A 1 84 ? 0.182 -9.717 10.029 1.00 49.31 84 THR A CA 1
ATOM 646 C C . THR A 1 84 ? -0.766 -10.132 11.145 1.00 49.31 84 THR A C 1
ATOM 648 O O . THR A 1 84 ? -1.963 -10.285 10.899 1.00 49.31 84 THR A O 1
ATOM 651 N N . GLU A 1 85 ? -0.241 -10.399 12.341 1.00 40.94 85 GLU A N 1
ATOM 652 C CA . GLU A 1 85 ? -1.098 -10.493 13.527 1.00 40.94 85 GLU A CA 1
ATOM 653 C C . GLU A 1 85 ? -1.647 -9.095 13.830 1.00 40.94 85 GLU A C 1
ATOM 655 O O . GLU A 1 85 ? -0.919 -8.102 13.728 1.00 40.94 85 GLU A O 1
ATOM 660 N N . GLY A 1 86 ? -2.954 -9.037 14.088 1.00 43.66 86 GLY A N 1
ATOM 661 C CA . GLY A 1 86 ? -3.648 -7.844 14.566 1.00 43.66 86 GLY A CA 1
ATOM 662 C C . GLY A 1 86 ? -3.583 -7.750 16.078 1.00 43.66 86 GLY A C 1
ATOM 663 O O . GLY A 1 86 ? -3.594 -8.825 16.722 1.00 43.66 86 GLY A O 1
#

pLDDT: mean 74.59, std 17.82, range [37.44, 97.75]

Sequence (86 aa):
LGKLANSEELTLDIKFDGIEVVSEEDDHALVRPINGSIYLLITRTTDTGAVINLWEQSNPLNTIIGNPDGAVPVVRIGRTWFLTEG

Nearest PDB structures (foldseek):
  5ayj-assembly1_A  TM=4.962E-01  e=1.366E+00  Bacillus sp. TB-90
  5z2b-assembly1_B-2  TM=4.479E-01  e=1.795E+00  B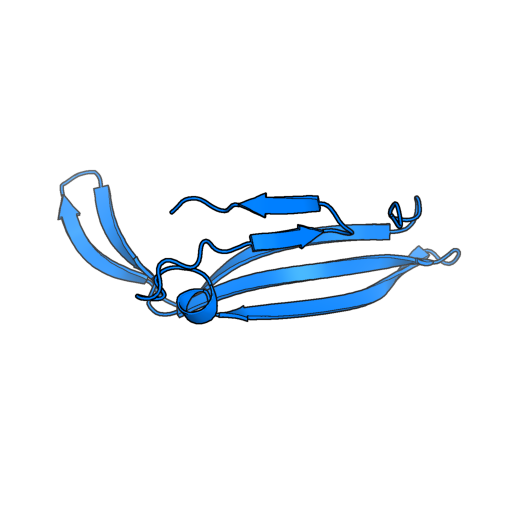acillus sp. TB-90
  5yja-assembly1_D  TM=4.468E-01  e=2.114E+00  Bacillus sp. TB-90
  7cmn-assembly1_A-2  TM=4.849E-01  e=2.629E+00  Bacillus sp. TB-90
  7cmq-assembly1_A-2  TM=4.381E-01  e=3.648E+00  Bacillus sp. TB-90

Secondary structure (DSSP, 8-state):
--PPPTTEEEEEEEEEEEEEEEEEETTEEEEEEEEEEEEEEEEEE-TTS-EEEEEEEEEEGGGTS--TT-PPPEEEETTEEEE---

Mean predicted aligned error: 10.12 Å

Radius of gyration: 17.01 Å; Cα contacts (8 Å, |Δi|>4): 144; chains: 1; bounding box: 35×30×47 Å

Foldseek 3Di:
DDDDDPQKDKDWDKDADDKAFPDDDPPDTDIDGPWIWIWIWMWGQDPVRDIDTPDIDIDIVVVAPDDPVPHFRWDDDPNDTDGDDD